Protein AF-A0A1X7TS91-F1 (afdb_monomer)

Sequence (106 aa):
MAKEELSFAQELPKHVEIECPVCFNILTDPHLVSCCGHNFCGSCIERVKASNGSCPMCKEKEYQVMVNKERLRIINGLEVYCSNKEKGCQWEGELKNMSTHLNKEN

Structure (mmCIF, N/CA/C/O backbone):
data_AF-A0A1X7TS91-F1
#
_entry.id   AF-A0A1X7TS91-F1
#
loop_
_atom_site.group_PDB
_atom_site.id
_atom_site.type_symbol
_atom_site.label_atom_id
_atom_site.label_alt_id
_atom_site.label_comp_id
_atom_site.label_asym_id
_atom_site.label_entity_id
_atom_site.label_seq_id
_atom_site.pdbx_PDB_ins_code
_atom_site.Cartn_x
_atom_site.Cartn_y
_atom_site.Cartn_z
_atom_site.occupancy
_atom_site.B_iso_or_equiv
_atom_site.auth_seq_id
_atom_site.auth_comp_id
_atom_site.auth_asym_id
_atom_site.auth_atom_id
_atom_site.pdbx_PDB_model_num
ATOM 1 N N . MET A 1 1 ? 5.925 1.371 11.307 1.00 39.06 1 MET A N 1
ATOM 2 C CA . MET A 1 1 ? 4.843 1.187 12.292 1.00 39.06 1 MET A CA 1
ATOM 3 C C . MET A 1 1 ? 4.514 -0.287 12.290 1.00 39.06 1 MET A C 1
ATOM 5 O O . MET A 1 1 ? 4.521 -0.878 11.217 1.00 39.06 1 MET A O 1
ATOM 9 N N . ALA A 1 2 ? 4.453 -0.879 13.480 1.00 35.88 2 ALA A N 1
ATOM 10 C CA . ALA A 1 2 ? 4.313 -2.313 13.665 1.00 35.88 2 ALA A CA 1
ATOM 11 C C . ALA A 1 2 ? 3.002 -2.815 13.051 1.00 35.88 2 ALA A C 1
ATOM 13 O O . ALA A 1 2 ? 2.075 -2.043 12.828 1.00 35.88 2 ALA A O 1
ATOM 14 N N . LYS A 1 3 ? 2.990 -4.114 12.776 1.00 40.38 3 LYS A N 1
ATOM 15 C CA . LYS A 1 3 ? 1.889 -4.930 12.276 1.00 40.38 3 LYS A CA 1
ATOM 16 C C . LYS A 1 3 ? 0.711 -4.883 13.268 1.0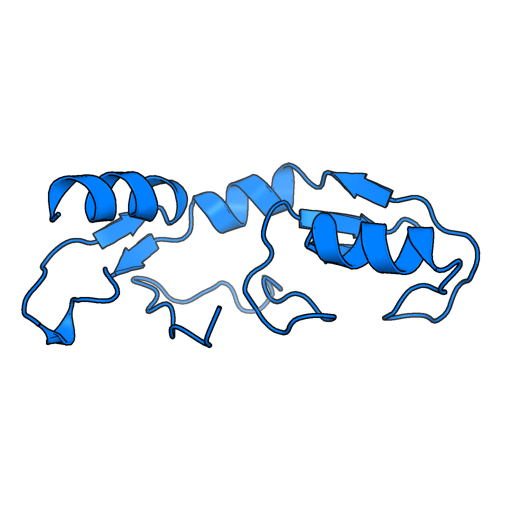0 40.38 3 LYS A C 1
ATOM 18 O O . LYS A 1 3 ? 0.503 -5.827 14.017 1.00 40.38 3 LYS A O 1
ATOM 23 N N . GLU A 1 4 ? 0.013 -3.755 13.363 1.00 51.69 4 GLU A N 1
ATOM 24 C CA . GLU A 1 4 ? -1.264 -3.683 14.069 1.00 51.69 4 GLU A CA 1
ATOM 25 C C . GLU A 1 4 ? -2.258 -4.480 13.229 1.00 51.69 4 GLU A C 1
ATOM 27 O O . GLU A 1 4 ? -2.582 -4.103 12.101 1.00 51.69 4 GLU A O 1
ATOM 32 N N . GLU A 1 5 ? -2.655 -5.645 13.740 1.00 61.31 5 GLU A N 1
ATOM 33 C CA . GLU A 1 5 ? -3.669 -6.485 13.117 1.00 61.31 5 GLU A CA 1
ATOM 34 C C . GLU A 1 5 ? -4.983 -5.702 13.071 1.00 61.31 5 GLU A C 1
ATOM 36 O O . GLU A 1 5 ? -5.695 -5.554 14.064 1.00 61.31 5 GLU A O 1
ATOM 41 N N . LEU A 1 6 ? -5.289 -5.147 11.899 1.00 74.62 6 LEU A N 1
ATOM 42 C CA . LEU A 1 6 ? -6.602 -4.592 11.621 1.00 74.62 6 LEU A CA 1
ATOM 43 C C . LEU A 1 6 ? -7.614 -5.731 11.668 1.00 74.62 6 LEU A C 1
ATOM 45 O O . LEU A 1 6 ? -7.524 -6.692 10.904 1.00 74.62 6 LEU A O 1
ATOM 49 N N . SER A 1 7 ? -8.579 -5.614 12.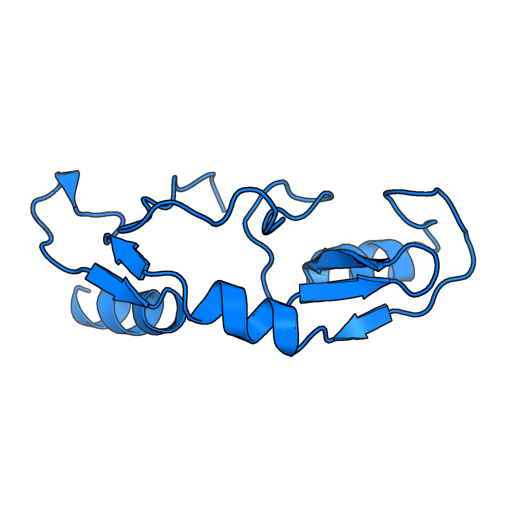575 1.00 81.19 7 SER A N 1
ATOM 50 C CA . SER A 1 7 ? -9.692 -6.551 12.658 1.00 81.19 7 SER A CA 1
ATOM 51 C C . SER A 1 7 ? -10.855 -6.009 11.836 1.00 81.19 7 SER A C 1
ATOM 53 O O . SER A 1 7 ? -11.418 -4.956 12.133 1.00 81.19 7 SER A O 1
ATOM 55 N N . PHE A 1 8 ? -11.191 -6.719 10.763 1.00 81.81 8 PHE A N 1
ATOM 56 C CA . PHE A 1 8 ? -12.298 -6.359 9.883 1.00 81.81 8 PHE A CA 1
ATOM 57 C C . PHE A 1 8 ? -13.633 -6.758 10.519 1.00 81.81 8 PHE A C 1
ATOM 59 O O . PHE A 1 8 ? -13.754 -7.845 11.088 1.00 81.81 8 PHE A O 1
ATOM 66 N N . ALA A 1 9 ? -14.630 -5.880 10.418 1.00 78.56 9 ALA A N 1
ATOM 67 C CA . ALA A 1 9 ? -15.991 -6.147 10.885 1.00 78.56 9 ALA A CA 1
ATOM 68 C C . ALA A 1 9 ? -16.776 -7.052 9.920 1.00 78.56 9 ALA A C 1
ATOM 70 O O . ALA A 1 9 ? -17.774 -7.657 10.300 1.00 78.56 9 ALA A O 1
ATOM 71 N N . GLN A 1 10 ? -16.299 -7.179 8.679 1.00 80.06 10 GLN A N 1
ATOM 72 C CA . GLN A 1 10 ? -16.876 -8.026 7.639 1.00 80.06 10 GLN A CA 1
ATOM 73 C C . GLN A 1 10 ? -15.779 -8.817 6.916 1.00 80.06 10 GLN A C 1
ATOM 75 O O . GLN A 1 10 ? -14.616 -8.408 6.891 1.00 80.06 10 GLN A O 1
ATOM 80 N N . GLU A 1 11 ? -16.145 -9.944 6.297 1.00 77.31 11 GLU A N 1
ATOM 81 C CA . GLU A 1 11 ? -15.220 -10.693 5.442 1.00 77.31 11 GLU A CA 1
ATOM 82 C C . GLU A 1 11 ? -14.801 -9.848 4.231 1.00 77.31 11 GLU A C 1
ATOM 84 O O . GLU A 1 11 ? -15.636 -9.319 3.493 1.00 77.31 11 GLU A O 1
ATOM 89 N N . LEU A 1 12 ? -13.491 -9.749 3.993 1.00 74.62 12 LEU A N 1
ATOM 90 C CA . LEU A 1 12 ? -12.974 -9.108 2.790 1.00 74.62 12 LEU A CA 1
ATOM 91 C C . LEU A 1 12 ? -13.384 -9.912 1.548 1.00 74.62 12 LEU A C 1
ATOM 93 O O . LEU A 1 12 ? -13.283 -11.144 1.551 1.00 74.62 12 LEU A O 1
ATOM 97 N N . PRO A 1 13 ? -13.765 -9.254 0.439 1.00 69.19 13 PRO A N 1
ATOM 98 C CA . PRO A 1 13 ? -13.966 -9.961 -0.814 1.00 69.19 13 PRO A CA 1
ATOM 99 C C . PRO A 1 13 ? -12.677 -10.699 -1.199 1.00 69.19 13 PRO A C 1
ATOM 101 O O . PRO A 1 13 ? -11.609 -10.092 -1.267 1.00 69.19 13 PRO A O 1
ATOM 104 N N . LYS A 1 14 ? -12.776 -12.001 -1.503 1.00 66.94 14 LYS A N 1
ATOM 105 C CA . LYS A 1 14 ? -11.628 -12.904 -1.760 1.00 66.94 14 LYS A CA 1
ATOM 106 C C . LYS A 1 14 ? -10.647 -12.434 -2.847 1.00 66.94 14 LYS A C 1
ATOM 108 O O . LYS A 1 14 ? -9.554 -12.974 -2.949 1.00 66.94 14 LYS A O 1
ATOM 113 N N . HIS A 1 15 ? -11.038 -11.462 -3.668 1.00 70.62 15 HIS A N 1
ATOM 114 C CA . HIS A 1 15 ? -10.259 -10.940 -4.795 1.00 70.62 15 HIS A CA 1
ATOM 115 C C . HIS A 1 15 ? -9.758 -9.504 -4.582 1.00 70.62 15 HIS A C 1
ATOM 117 O O . HIS A 1 15 ? -9.267 -8.869 -5.515 1.00 70.62 15 HIS A O 1
ATOM 123 N N . VAL A 1 16 ? -9.920 -8.951 -3.379 1.00 74.31 16 VAL A N 1
ATOM 124 C CA . VAL A 1 16 ? -9.508 -7.584 -3.062 1.00 74.31 16 VAL A CA 1
ATOM 125 C C . VAL A 1 16 ? -8.128 -7.620 -2.411 1.00 74.31 16 VAL A C 1
ATOM 127 O O . VAL A 1 16 ? -7.984 -7.728 -1.198 1.00 74.31 16 VAL A O 1
ATOM 130 N N . GLU A 1 17 ? -7.095 -7.523 -3.248 1.00 82.44 17 GLU A N 1
ATOM 131 C CA . GLU A 1 17 ? -5.718 -7.322 -2.792 1.00 82.44 17 GLU A CA 1
ATOM 132 C C . GLU A 1 17 ? -5.567 -5.906 -2.222 1.00 82.44 17 GLU A C 1
ATOM 134 O O . GLU A 1 17 ? -5.669 -4.905 -2.941 1.00 82.44 17 GLU A O 1
ATOM 139 N N . ILE A 1 18 ? -5.358 -5.827 -0.909 1.00 90.00 18 ILE A N 1
ATOM 140 C CA . ILE A 1 18 ? -5.174 -4.565 -0.176 1.00 90.00 18 ILE A CA 1
ATOM 141 C C . ILE A 1 18 ? -3.814 -4.468 0.498 1.00 90.00 18 ILE A C 1
ATOM 143 O O . ILE A 1 18 ? -3.534 -3.449 1.113 1.00 90.00 18 ILE A O 1
ATOM 147 N N . GLU A 1 19 ? -2.971 -5.492 0.394 1.00 92.94 19 GLU A N 1
ATOM 148 C CA . GLU A 1 19 ? -1.632 -5.496 0.973 1.00 92.94 19 GLU A CA 1
ATOM 149 C C . GLU A 1 19 ? -0.609 -4.938 -0.024 1.00 92.94 19 GLU A C 1
ATOM 151 O O . GLU A 1 19 ? -0.633 -5.240 -1.216 1.00 92.94 19 GLU A O 1
ATOM 156 N N . CYS A 1 20 ? 0.302 -4.102 0.463 1.00 96.44 20 CYS A N 1
ATOM 157 C CA . CYS A 1 20 ? 1.407 -3.572 -0.316 1.00 96.44 20 CYS A CA 1
ATOM 158 C C . CYS A 1 20 ? 2.535 -4.613 -0.435 1.00 96.44 20 CYS A C 1
ATOM 160 O O . CYS A 1 20 ? 3.144 -4.934 0.587 1.00 96.44 20 CYS A O 1
ATOM 162 N N . PRO A 1 21 ? 2.954 -5.024 -1.647 1.00 95.75 21 PRO A N 1
ATOM 163 C CA . PRO A 1 21 ? 4.019 -6.022 -1.822 1.00 95.75 21 PRO A CA 1
ATOM 164 C C . PRO A 1 21 ? 5.420 -5.584 -1.357 1.00 95.75 21 PRO A C 1
ATOM 166 O O . PRO A 1 21 ? 6.361 -6.370 -1.394 1.00 95.75 21 PRO A O 1
ATOM 169 N N . VAL A 1 22 ? 5.594 -4.310 -0.987 1.00 96.94 22 VAL A N 1
ATOM 170 C CA . VAL A 1 22 ? 6.884 -3.752 -0.546 1.00 96.94 22 VAL A CA 1
ATOM 171 C C . VAL A 1 22 ? 6.984 -3.697 0.975 1.00 96.94 22 VAL A C 1
ATOM 173 O O . VAL A 1 22 ? 8.042 -3.985 1.525 1.00 96.94 22 VAL A O 1
ATOM 176 N N . CYS A 1 23 ? 5.914 -3.281 1.658 1.00 96.69 23 CYS A N 1
ATOM 177 C CA . CYS A 1 23 ? 5.931 -3.095 3.111 1.00 96.69 23 CYS A CA 1
ATOM 178 C C . CYS A 1 23 ? 5.044 -4.082 3.875 1.00 96.69 23 CYS A C 1
ATOM 180 O O . CYS A 1 23 ? 5.080 -4.052 5.102 1.00 96.69 23 CYS A O 1
ATOM 182 N N . PHE A 1 24 ? 4.270 -4.917 3.174 1.00 93.69 24 PHE A N 1
ATOM 183 C CA . PHE A 1 24 ? 3.370 -5.929 3.737 1.00 93.69 24 PHE A CA 1
ATOM 184 C C . PHE A 1 24 ? 2.318 -5.366 4.708 1.00 93.69 24 PHE A C 1
ATOM 186 O O . PHE A 1 24 ? 1.840 -6.057 5.599 1.00 93.69 24 PHE A O 1
ATOM 193 N N . ASN A 1 25 ? 1.972 -4.085 4.552 1.00 92.19 25 ASN A N 1
ATOM 194 C CA . ASN A 1 25 ? 0.871 -3.437 5.267 1.00 92.19 25 ASN A CA 1
ATOM 195 C C . ASN A 1 25 ? -0.272 -3.142 4.298 1.00 92.19 25 ASN A C 1
ATOM 197 O O . ASN A 1 25 ? -0.070 -3.150 3.080 1.00 92.19 25 ASN A O 1
ATOM 201 N N . ILE A 1 26 ? -1.444 -2.791 4.833 1.00 91.75 26 ILE A N 1
ATOM 202 C CA . ILE A 1 26 ? -2.539 -2.276 4.010 1.00 91.75 26 ILE A CA 1
ATOM 203 C C . ILE A 1 26 ? -2.058 -1.064 3.203 1.00 91.75 26 ILE A C 1
ATOM 205 O O . ILE A 1 26 ? -1.389 -0.161 3.716 1.00 91.75 26 ILE A O 1
ATOM 209 N N . LEU A 1 27 ? -2.397 -1.063 1.917 1.00 95.38 27 LEU A N 1
ATOM 210 C CA . LEU A 1 27 ? -2.099 -0.004 0.972 1.00 95.38 27 LEU A CA 1
ATOM 211 C C . LEU A 1 27 ? -2.561 1.348 1.531 1.00 95.38 27 LEU A C 1
ATOM 213 O O . LEU A 1 27 ? -3.748 1.600 1.716 1.00 95.38 27 LEU A O 1
ATOM 217 N N . THR A 1 28 ? -1.602 2.238 1.757 1.00 94.31 28 THR A N 1
ATOM 218 C CA . THR A 1 28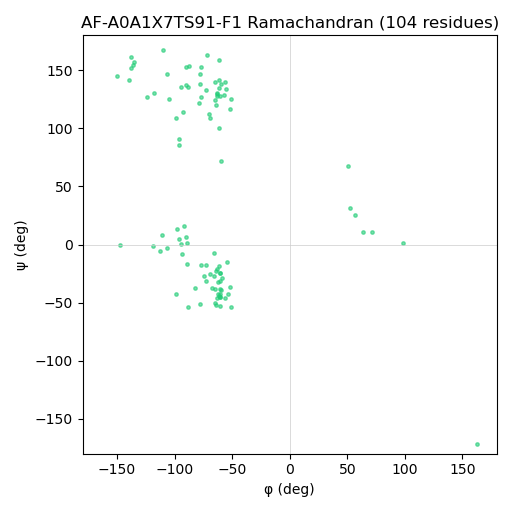 ? -1.852 3.640 2.098 1.00 94.31 28 THR A CA 1
ATOM 219 C C . THR A 1 28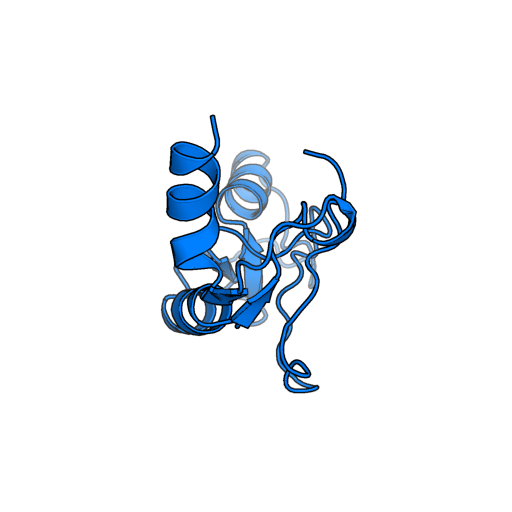 ? -1.560 4.481 0.870 1.00 94.31 28 THR A C 1
ATOM 221 O O . THR A 1 28 ? -0.459 4.386 0.327 1.00 94.31 28 THR A O 1
ATOM 224 N N . ASP A 1 29 ? -2.536 5.285 0.444 1.00 95.62 29 ASP A N 1
ATOM 225 C CA . ASP A 1 29 ? -2.462 6.058 -0.801 1.00 95.62 29 ASP A CA 1
ATOM 226 C C . ASP A 1 29 ? -2.065 5.168 -2.003 1.00 95.62 29 ASP A C 1
ATOM 228 O O . ASP A 1 29 ? -0.935 5.229 -2.501 1.00 95.62 29 ASP A O 1
ATOM 232 N N . PRO A 1 30 ? -2.946 4.229 -2.404 1.00 97.31 30 PRO A N 1
ATOM 233 C CA . PRO A 1 30 ? -2.611 3.190 -3.366 1.00 97.31 30 PRO A CA 1
ATOM 234 C C . PRO A 1 30 ? -2.267 3.779 -4.733 1.00 97.31 30 PRO A C 1
ATOM 236 O O . PRO A 1 30 ? -3.036 4.542 -5.319 1.00 97.31 30 PRO A O 1
ATOM 239 N N . HIS A 1 31 ? -1.136 3.342 -5.270 1.00 98.19 31 HIS A N 1
ATOM 240 C CA . HIS A 1 31 ? -0.640 3.700 -6.587 1.00 98.19 31 HIS A CA 1
ATOM 241 C C . HIS A 1 31 ? -0.528 2.466 -7.476 1.00 98.19 31 HIS A C 1
ATOM 243 O O . HIS A 1 31 ? 0.078 1.466 -7.091 1.00 98.19 31 HIS A O 1
ATOM 249 N N . LEU A 1 32 ? -1.086 2.567 -8.680 1.00 97.62 32 LEU A N 1
ATOM 250 C CA . LEU A 1 32 ? -1.051 1.555 -9.726 1.00 97.62 32 LEU A CA 1
ATOM 251 C C . LEU A 1 32 ? 0.195 1.737 -10.598 1.00 97.62 32 LEU A C 1
ATOM 253 O O . LEU A 1 32 ? 0.495 2.857 -11.023 1.00 97.62 32 LEU A O 1
ATOM 257 N N . VAL A 1 33 ? 0.886 0.640 -10.912 1.00 98.06 33 VAL A N 1
ATOM 258 C CA . VAL A 1 33 ? 1.953 0.640 -11.927 1.00 98.06 33 VAL A CA 1
ATOM 259 C C . VAL A 1 33 ? 1.422 0.218 -13.295 1.00 98.06 33 VAL A C 1
ATOM 261 O O . VAL A 1 33 ? 0.702 -0.774 -13.415 1.00 98.06 33 VAL A O 1
ATOM 264 N N . SER A 1 34 ? 1.815 0.934 -14.350 1.00 98.00 34 SER A N 1
ATOM 265 C CA . SER A 1 34 ? 1.300 0.698 -15.709 1.00 98.00 34 SER A CA 1
ATOM 266 C C . SER A 1 34 ? 1.761 -0.619 -16.342 1.00 98.00 34 SER A C 1
ATOM 268 O O . SER A 1 34 ? 1.088 -1.135 -17.224 1.00 98.00 34 SER A O 1
ATOM 270 N N . CYS A 1 35 ? 2.909 -1.158 -15.924 1.00 98.06 35 CYS A N 1
ATOM 271 C CA . CYS A 1 35 ? 3.514 -2.341 -16.544 1.00 98.06 35 CYS A CA 1
ATOM 272 C C . CYS A 1 35 ? 2.801 -3.657 -16.201 1.00 98.06 35 CYS A C 1
ATOM 274 O O . CYS A 1 35 ? 2.882 -4.609 -16.969 1.00 98.06 35 CYS A O 1
ATOM 276 N N . CYS A 1 36 ? 2.139 -3.742 -15.044 1.00 97.00 36 CYS A N 1
ATOM 277 C CA . CYS A 1 36 ? 1.503 -4.983 -14.591 1.00 97.00 36 CYS A CA 1
ATOM 278 C C . CYS A 1 36 ? 0.224 -4.788 -13.767 1.00 97.00 36 CYS A C 1
ATOM 280 O O . CYS A 1 36 ? -0.361 -5.776 -13.340 1.00 97.00 36 CYS A O 1
ATOM 282 N N . GLY A 1 37 ? -0.212 -3.552 -13.510 1.00 95.69 37 GLY A N 1
ATOM 283 C CA . GLY A 1 37 ? -1.471 -3.290 -12.809 1.00 95.69 37 GLY A CA 1
ATOM 284 C C . GLY A 1 37 ? -1.473 -3.617 -11.308 1.00 95.69 37 GLY A C 1
ATOM 285 O O . GLY A 1 37 ? -2.531 -3.594 -10.683 1.00 95.69 37 GLY A O 1
ATOM 286 N N . HIS A 1 38 ? -0.317 -3.891 -10.698 1.00 96.69 38 HIS A N 1
ATOM 287 C CA . HIS A 1 38 ? -0.230 -4.079 -9.248 1.00 96.69 38 HIS A CA 1
ATOM 288 C C . HIS A 1 38 ? -0.263 -2.739 -8.507 1.00 96.69 38 HIS A C 1
ATOM 290 O O . HIS A 1 38 ? 0.131 -1.699 -9.045 1.00 96.69 38 HIS A O 1
ATOM 296 N N . ASN A 1 39 ? -0.738 -2.774 -7.262 1.00 97.62 39 ASN A N 1
ATOM 297 C CA . ASN A 1 39 ? -0.840 -1.597 -6.409 1.00 97.62 39 ASN A CA 1
ATOM 298 C C . ASN A 1 39 ? 0.232 -1.618 -5.315 1.00 97.62 39 ASN A C 1
ATOM 300 O O . ASN A 1 39 ? 0.598 -2.672 -4.802 1.00 97.62 39 ASN A O 1
ATOM 304 N N . PHE A 1 40 ? 0.705 -0.435 -4.938 1.00 98.12 40 PHE A N 1
ATOM 305 C CA . PHE A 1 40 ? 1.667 -0.218 -3.856 1.00 98.12 40 PHE A CA 1
ATOM 306 C C . PHE A 1 40 ? 1.254 1.005 -3.041 1.00 98.12 40 PHE A C 1
ATOM 308 O O . PHE A 1 40 ? 0.515 1.851 -3.543 1.00 98.12 40 PHE A O 1
ATOM 315 N N . CYS A 1 41 ? 1.756 1.154 -1.814 1.00 98.44 41 CYS A N 1
ATOM 316 C CA . CYS A 1 41 ? 1.660 2.451 -1.144 1.00 98.44 41 CYS A CA 1
ATOM 317 C C . CYS A 1 41 ? 2.416 3.501 -1.969 1.00 98.44 41 CYS A C 1
ATOM 319 O O . CYS A 1 41 ? 3.512 3.196 -2.456 1.00 98.44 41 CYS A O 1
ATOM 321 N N . GLY A 1 42 ? 1.896 4.728 -2.057 1.00 97.94 42 GLY A N 1
ATOM 322 C CA . GLY A 1 42 ? 2.548 5.822 -2.791 1.00 97.94 42 GLY A CA 1
ATOM 323 C C . GLY A 1 42 ? 4.008 5.998 -2.382 1.00 97.94 42 GLY A C 1
ATOM 324 O O . GLY A 1 42 ? 4.916 5.805 -3.189 1.00 97.94 42 GLY A O 1
ATOM 325 N N . SER A 1 43 ? 4.247 6.146 -1.078 1.00 98.19 43 SER A N 1
ATOM 326 C CA . SER A 1 43 ? 5.600 6.284 -0.519 1.00 98.19 43 SER A CA 1
ATOM 327 C C . SER A 1 43 ? 6.527 5.089 -0.785 1.00 98.19 43 SER A C 1
ATOM 329 O O . SER A 1 43 ? 7.752 5.230 -0.761 1.00 98.19 43 SER A O 1
ATOM 331 N N . CYS A 1 44 ? 5.977 3.890 -1.007 1.00 98.56 44 CYS A N 1
ATOM 332 C CA . CYS A 1 44 ? 6.771 2.704 -1.312 1.00 98.56 44 CYS A CA 1
ATOM 333 C C . CYS A 1 44 ? 7.233 2.711 -2.765 1.00 98.56 44 CYS A C 1
ATOM 335 O O . CYS A 1 44 ? 8.428 2.552 -3.013 1.00 98.56 44 CYS A O 1
ATOM 337 N N . ILE A 1 45 ? 6.318 2.915 -3.714 1.00 98.25 45 ILE A N 1
ATOM 338 C CA . ILE A 1 45 ? 6.670 2.889 -5.137 1.00 98.25 45 ILE A CA 1
ATOM 339 C C . ILE A 1 45 ? 7.463 4.131 -5.561 1.00 98.25 45 ILE A C 1
ATOM 341 O O . ILE A 1 45 ? 8.363 4.022 -6.391 1.00 98.25 45 ILE A O 1
ATOM 345 N N . GLU A 1 46 ? 7.218 5.284 -4.936 1.00 97.44 46 GLU A N 1
ATOM 346 C CA . GLU A 1 46 ? 8.026 6.494 -5.133 1.00 97.44 46 GLU A CA 1
ATOM 347 C C . GLU A 1 46 ? 9.487 6.275 -4.734 1.00 97.44 46 GLU A C 1
ATOM 349 O O . GLU A 1 46 ? 10.389 6.651 -5.479 1.00 97.44 46 GLU A O 1
ATOM 354 N N . ARG A 1 47 ? 9.748 5.596 -3.608 1.00 98.19 47 ARG A N 1
ATOM 355 C CA . ARG A 1 47 ? 11.113 5.243 -3.181 1.00 98.19 47 ARG A CA 1
ATOM 356 C C . ARG A 1 47 ? 11.795 4.270 -4.146 1.00 98.19 47 ARG A C 1
ATOM 358 O O . ARG A 1 47 ? 12.994 4.403 -4.398 1.00 98.19 47 ARG A O 1
ATOM 365 N N . VAL A 1 48 ? 11.055 3.308 -4.701 1.00 98.06 48 VAL A N 1
ATOM 366 C CA . VAL A 1 48 ? 11.586 2.410 -5.742 1.00 98.06 48 VAL A CA 1
ATOM 367 C C . VAL A 1 48 ? 11.960 3.216 -6.988 1.00 98.06 48 VAL A C 1
ATOM 369 O O . VAL A 1 48 ? 13.077 3.085 -7.482 1.00 98.06 48 VAL A O 1
ATOM 372 N N . LYS A 1 49 ? 11.092 4.125 -7.447 1.00 95.69 49 LYS A N 1
ATOM 373 C CA . LYS A 1 49 ? 11.404 5.017 -8.575 1.00 95.69 49 LYS A CA 1
ATOM 374 C C . LYS A 1 49 ? 12.604 5.923 -8.309 1.00 95.69 49 LYS A C 1
ATOM 376 O O . LYS A 1 49 ? 13.475 6.028 -9.162 1.00 95.69 49 LYS A O 1
ATOM 381 N N . ALA A 1 50 ? 12.679 6.534 -7.128 1.00 96.94 50 ALA A N 1
ATOM 382 C CA . ALA A 1 50 ? 13.771 7.433 -6.748 1.00 96.94 50 ALA A CA 1
ATOM 383 C C . ALA A 1 50 ? 15.144 6.737 -6.690 1.00 96.94 50 ALA A C 1
ATOM 385 O O . ALA A 1 50 ? 16.173 7.398 -6.777 1.00 96.94 50 ALA A O 1
ATOM 386 N N . SER A 1 51 ? 15.164 5.408 -6.559 1.00 97.00 51 SER A N 1
ATOM 387 C CA . SER A 1 51 ? 16.377 4.582 -6.608 1.00 97.00 51 SER A CA 1
ATOM 388 C C . SER A 1 51 ? 16.626 3.947 -7.983 1.00 97.00 51 SER A C 1
ATOM 390 O O . SER A 1 51 ? 17.453 3.043 -8.094 1.00 97.00 51 SER A O 1
ATOM 392 N N . ASN A 1 52 ? 15.925 4.400 -9.032 1.00 96.12 52 ASN A N 1
ATOM 393 C CA . ASN A 1 52 ? 15.938 3.812 -10.377 1.00 96.12 52 ASN A CA 1
ATOM 394 C C . ASN A 1 52 ? 15.645 2.297 -10.371 1.00 96.12 52 ASN A C 1
ATOM 396 O O . ASN A 1 52 ? 16.165 1.536 -11.191 1.00 96.12 52 ASN A O 1
ATOM 400 N N . GLY A 1 53 ? 14.831 1.849 -9.413 1.00 97.19 53 GLY A N 1
ATOM 401 C CA . GLY A 1 53 ? 14.452 0.455 -9.249 1.00 97.19 53 GLY A CA 1
ATOM 402 C C . GLY A 1 53 ? 13.387 0.019 -10.252 1.00 97.19 53 GLY A C 1
ATOM 403 O O . GLY A 1 53 ? 12.482 0.777 -10.613 1.00 97.19 53 GLY A O 1
ATOM 404 N N . SER A 1 54 ? 13.465 -1.246 -10.663 1.00 98.25 54 SER A N 1
ATOM 405 C CA . SER A 1 54 ? 12.423 -1.880 -11.463 1.00 98.25 54 SER A CA 1
ATOM 406 C C . SER A 1 54 ? 11.162 -2.165 -10.644 1.00 98.25 54 SER A C 1
ATOM 408 O O . SER A 1 54 ? 11.180 -2.178 -9.410 1.00 98.25 54 SER A O 1
ATOM 410 N N . CYS A 1 55 ? 10.050 -2.413 -11.336 1.00 98.19 55 CYS A N 1
ATOM 411 C CA . CYS A 1 55 ? 8.794 -2.812 -10.718 1.00 98.19 55 CYS A CA 1
ATOM 412 C C . CYS A 1 55 ? 9.018 -4.004 -9.763 1.00 98.19 55 CYS A C 1
ATOM 414 O O . CYS A 1 55 ? 9.513 -5.047 -10.206 1.00 98.19 55 CYS A O 1
ATOM 416 N N . PRO A 1 56 ? 8.614 -3.916 -8.480 1.00 97.88 56 PRO A N 1
ATOM 417 C CA . PRO A 1 56 ? 8.844 -4.994 -7.519 1.00 97.88 56 PRO A CA 1
ATOM 418 C C . PRO A 1 56 ? 8.212 -6.334 -7.920 1.00 97.88 56 PRO A C 1
ATOM 420 O O . PRO A 1 56 ? 8.776 -7.378 -7.584 1.00 97.88 56 PRO A O 1
ATOM 423 N N . MET A 1 57 ? 7.110 -6.298 -8.679 1.00 97.62 57 MET A N 1
ATOM 424 C CA . MET A 1 57 ? 6.323 -7.476 -9.061 1.00 97.62 57 MET A CA 1
ATOM 425 C C . MET A 1 57 ? 6.818 -8.143 -10.347 1.00 97.62 57 MET A C 1
ATOM 427 O O . MET A 1 57 ? 7.119 -9.331 -10.333 1.00 97.62 57 MET A O 1
ATOM 431 N N . CYS A 1 58 ? 6.943 -7.398 -11.452 1.00 97.81 58 CYS A N 1
ATOM 432 C CA . CYS A 1 58 ? 7.292 -7.974 -12.761 1.00 97.81 58 CYS A CA 1
ATOM 433 C C . CYS A 1 58 ? 8.728 -7.686 -13.226 1.00 97.81 58 CYS A C 1
ATOM 435 O O . CYS A 1 58 ? 9.133 -8.169 -14.277 1.00 97.81 58 CYS A O 1
ATOM 437 N N . LYS A 1 59 ? 9.499 -6.904 -12.458 1.00 97.94 59 LYS A N 1
ATOM 438 C CA . LYS A 1 59 ? 10.885 -6.499 -12.759 1.00 97.94 59 LYS A CA 1
ATOM 439 C C . LYS A 1 59 ? 11.070 -5.631 -14.014 1.00 97.94 59 LYS A C 1
ATOM 441 O O . LYS A 1 59 ? 12.213 -5.361 -14.378 1.00 97.94 59 LYS A O 1
ATOM 446 N N . GLU A 1 60 ? 9.988 -5.119 -14.605 1.00 98.12 60 GLU A N 1
ATOM 447 C CA . GLU A 1 60 ? 10.040 -4.120 -15.681 1.00 98.12 60 GLU A CA 1
ATOM 448 C C . GLU A 1 60 ? 10.714 -2.823 -15.202 1.00 98.12 60 GLU A C 1
ATOM 450 O O . GLU A 1 60 ? 10.415 -2.335 -14.107 1.00 98.12 60 GLU A O 1
ATOM 455 N N . LYS A 1 61 ? 11.627 -2.265 -16.002 1.00 96.69 61 LYS A N 1
ATOM 456 C CA . LYS A 1 61 ? 12.357 -1.030 -15.675 1.00 96.69 61 LYS A CA 1
ATOM 457 C C . LYS A 1 61 ? 11.539 0.212 -16.000 1.00 96.69 61 LYS A C 1
ATOM 459 O O . LYS A 1 61 ? 11.553 1.161 -15.221 1.00 96.69 61 LYS A O 1
ATOM 464 N N . GLU A 1 62 ? 10.795 0.176 -17.100 1.00 96.62 62 GLU A N 1
ATOM 465 C CA . GLU A 1 62 ? 10.019 1.317 -17.575 1.00 96.62 62 GLU A CA 1
ATOM 466 C C . GLU A 1 62 ? 8.550 1.186 -17.166 1.00 96.62 62 GLU A C 1
ATOM 468 O O . GLU A 1 62 ? 7.799 0.355 -17.675 1.00 96.62 62 GLU A O 1
ATOM 473 N N . TYR A 1 63 ? 8.113 2.019 -16.221 1.00 97.69 63 TYR A N 1
ATOM 474 C CA . TYR A 1 63 ? 6.721 2.033 -15.776 1.00 97.69 63 TYR A CA 1
ATOM 475 C C . TYR A 1 63 ? 6.271 3.412 -15.296 1.00 97.69 63 TYR A C 1
ATOM 477 O O . TYR A 1 63 ? 7.000 4.183 -14.660 1.00 97.69 63 TYR A O 1
ATOM 485 N N . GLN A 1 64 ? 5.006 3.714 -15.564 1.00 97.25 64 GLN A N 1
ATOM 486 C CA . GLN A 1 64 ? 4.325 4.871 -15.005 1.00 97.25 64 GLN A CA 1
ATOM 487 C C . GLN A 1 64 ? 3.648 4.494 -13.692 1.00 97.25 64 GLN A C 1
ATOM 489 O O . GLN A 1 64 ? 3.319 3.333 -13.450 1.00 97.25 64 GLN A O 1
ATOM 494 N N . VAL A 1 65 ? 3.501 5.491 -12.827 1.00 97.62 65 VAL A N 1
ATOM 495 C CA . VAL A 1 65 ? 2.911 5.355 -11.495 1.00 97.62 65 VAL A CA 1
ATOM 496 C C . VAL A 1 65 ? 1.768 6.349 -11.423 1.00 97.62 65 VAL A C 1
ATOM 498 O O . VAL A 1 65 ? 1.962 7.520 -11.745 1.00 97.62 65 VAL A O 1
ATOM 501 N N . MET A 1 66 ? 0.582 5.880 -11.051 1.00 97.88 66 MET A N 1
ATOM 502 C CA . MET A 1 66 ? -0.621 6.704 -11.007 1.00 97.88 66 MET A CA 1
ATOM 503 C C . MET A 1 66 ? -1.465 6.376 -9.780 1.00 97.88 66 MET A C 1
ATOM 505 O O . MET A 1 66 ? -1.590 5.212 -9.406 1.00 97.88 66 MET A O 1
ATOM 509 N N . VAL A 1 67 ? -2.062 7.394 -9.161 1.00 97.75 67 VAL A N 1
ATOM 510 C CA . VAL A 1 67 ? -2.960 7.214 -8.011 1.00 97.75 67 VAL A CA 1
ATOM 511 C C . VAL A 1 67 ? -4.153 6.350 -8.421 1.00 97.75 67 VAL A C 1
ATOM 513 O O . VAL A 1 67 ? -4.866 6.674 -9.376 1.00 97.75 67 VAL A O 1
ATOM 516 N N . ASN A 1 68 ? -4.425 5.290 -7.664 1.00 96.75 68 ASN A N 1
ATOM 517 C CA . ASN A 1 68 ? -5.584 4.432 -7.871 1.00 96.75 68 ASN A CA 1
ATOM 518 C C . ASN A 1 68 ? -6.739 4.842 -6.948 1.00 96.75 68 ASN A C 1
ATOM 520 O O . ASN A 1 68 ? -6.934 4.300 -5.857 1.00 96.75 68 ASN A O 1
ATOM 524 N N . LYS A 1 69 ? -7.540 5.810 -7.403 1.00 96.75 69 LYS A N 1
ATOM 525 C CA . LYS A 1 69 ? -8.679 6.340 -6.633 1.00 96.75 69 LYS A CA 1
ATOM 526 C C . LYS A 1 69 ? -9.748 5.287 -6.334 1.00 96.75 69 LYS A C 1
ATOM 528 O O . LYS A 1 69 ? -10.406 5.381 -5.302 1.00 96.75 69 LYS A O 1
ATOM 533 N N . GLU A 1 70 ? -9.942 4.314 -7.221 1.00 94.38 70 GLU A N 1
ATOM 534 C CA . GLU A 1 70 ? -10.879 3.213 -6.989 1.00 94.38 70 GLU A CA 1
ATOM 535 C C . GLU A 1 70 ? -10.407 2.357 -5.814 1.00 94.38 70 GLU A C 1
ATOM 537 O O . GLU A 1 70 ? -11.148 2.167 -4.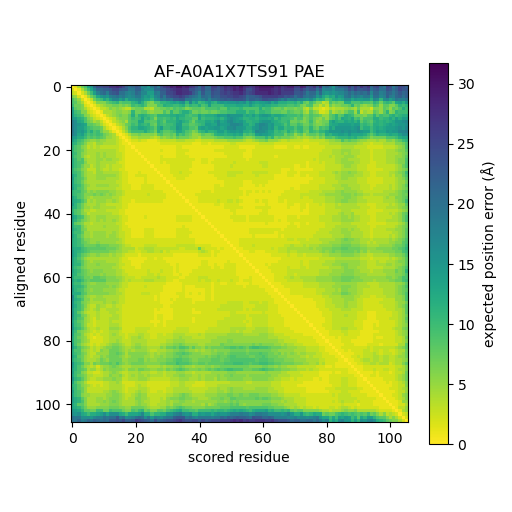848 1.00 94.38 70 GLU A O 1
ATOM 542 N N . ARG A 1 71 ? -9.137 1.935 -5.841 1.00 93.69 71 ARG A N 1
ATOM 543 C CA . ARG A 1 71 ? -8.544 1.149 -4.755 1.00 93.69 71 ARG A CA 1
ATOM 544 C C . ARG A 1 71 ? -8.574 1.907 -3.427 1.00 93.69 71 ARG A C 1
ATOM 546 O O . ARG A 1 71 ? -8.894 1.309 -2.404 1.00 93.69 71 ARG A O 1
ATOM 553 N N . LEU A 1 72 ? -8.329 3.219 -3.451 1.00 94.69 72 LEU A N 1
ATOM 554 C CA . LEU A 1 72 ? -8.429 4.078 -2.268 1.00 94.69 72 LEU A CA 1
ATOM 555 C C . LEU A 1 72 ? -9.846 4.082 -1.676 1.00 94.69 72 LEU A C 1
ATOM 557 O O . LEU A 1 72 ? -9.994 3.965 -0.464 1.00 94.69 72 LEU A O 1
ATOM 561 N N . ARG A 1 73 ? -10.891 4.199 -2.508 1.00 94.50 73 ARG A N 1
ATOM 562 C CA . ARG A 1 73 ? -12.290 4.176 -2.040 1.00 94.50 73 ARG A CA 1
ATOM 563 C C . ARG A 1 73 ? -12.645 2.848 -1.383 1.00 94.50 73 ARG A C 1
ATOM 565 O O . ARG A 1 73 ? -13.287 2.865 -0.341 1.00 94.50 73 ARG A O 1
ATOM 572 N N . ILE A 1 74 ? -12.206 1.736 -1.975 1.00 92.38 74 ILE A N 1
ATOM 573 C CA . ILE A 1 74 ? -12.436 0.394 -1.428 1.00 92.38 74 ILE A CA 1
ATOM 574 C C . ILE A 1 74 ? -11.800 0.276 -0.042 1.00 92.38 74 ILE A C 1
ATOM 576 O O . ILE A 1 74 ? -12.493 -0.058 0.910 1.00 92.38 74 ILE A O 1
ATOM 580 N N . ILE A 1 75 ? -10.512 0.609 0.086 1.00 92.56 75 ILE A N 1
ATOM 581 C CA . ILE A 1 75 ? -9.782 0.517 1.362 1.00 92.56 75 ILE A CA 1
ATOM 582 C C . ILE A 1 75 ? -10.405 1.428 2.423 1.00 92.56 75 ILE A C 1
ATOM 584 O O . ILE A 1 75 ? -10.615 1.012 3.558 1.00 92.56 75 ILE A O 1
ATOM 588 N N . ASN A 1 76 ? -10.748 2.660 2.049 1.00 93.12 76 ASN A N 1
ATOM 589 C CA . ASN A 1 76 ? -11.348 3.624 2.967 1.00 93.12 76 ASN A CA 1
ATOM 590 C C . ASN A 1 76 ? -12.737 3.212 3.463 1.00 93.12 76 ASN A C 1
ATOM 592 O O . ASN A 1 76 ? -13.127 3.658 4.538 1.00 93.12 76 ASN A O 1
ATOM 596 N N . GLY A 1 77 ? -13.470 2.417 2.681 1.00 92.44 77 GLY A N 1
ATOM 597 C CA . GLY A 1 77 ? -14.798 1.908 3.023 1.00 92.44 77 GLY A CA 1
ATOM 598 C C . GLY A 1 77 ? -14.790 0.577 3.775 1.00 92.44 77 GLY A C 1
ATOM 599 O O . GLY A 1 77 ? -15.863 0.060 4.062 1.00 92.44 77 GLY A O 1
ATOM 600 N N . LEU A 1 78 ? -13.621 0.002 4.082 1.00 91.44 78 LEU A N 1
ATOM 601 C CA . LEU A 1 78 ? -13.546 -1.228 4.871 1.00 91.44 78 LEU A CA 1
ATOM 602 C C . LEU A 1 78 ? -14.065 -0.969 6.284 1.00 91.44 78 LEU A C 1
ATOM 604 O O . LEU A 1 78 ? -13.547 -0.089 6.970 1.00 91.44 78 LEU A O 1
ATOM 608 N N . GLU A 1 79 ? -15.056 -1.741 6.724 1.00 92.56 79 GLU A N 1
ATOM 609 C CA . GLU A 1 79 ? -15.514 -1.709 8.110 1.00 92.56 79 GLU A CA 1
ATOM 610 C C . GLU A 1 79 ? -14.535 -2.474 9.004 1.00 92.56 79 GLU A C 1
ATOM 612 O O . GLU A 1 79 ? -14.180 -3.626 8.734 1.00 92.56 79 GLU A O 1
ATOM 617 N N . VAL A 1 80 ? -14.078 -1.820 10.067 1.00 92.25 80 VAL A N 1
ATOM 618 C CA . VAL A 1 80 ? -13.056 -2.322 10.988 1.00 92.25 80 VAL A CA 1
ATOM 619 C C . VAL A 1 80 ? -13.453 -2.048 12.432 1.00 92.25 80 VAL A C 1
ATOM 621 O O . VAL A 1 80 ? -14.175 -1.091 12.718 1.00 92.25 80 VAL A O 1
ATOM 624 N N . TYR A 1 81 ? -12.941 -2.858 13.353 1.00 92.81 81 TYR A N 1
ATOM 625 C CA . TYR A 1 81 ? -13.000 -2.559 14.779 1.00 92.81 81 TYR A CA 1
ATOM 626 C C . TYR A 1 81 ? -11.806 -1.712 15.217 1.00 92.81 81 TYR A C 1
ATOM 628 O O . TYR A 1 81 ? -10.715 -1.799 14.647 1.00 92.81 81 TYR A O 1
ATOM 636 N N . CYS A 1 82 ? -11.996 -0.934 16.283 1.00 92.25 82 CYS A N 1
ATOM 637 C CA . CYS A 1 82 ? -10.898 -0.245 16.954 1.00 92.25 82 CYS A CA 1
ATOM 638 C C . CYS A 1 82 ? -9.811 -1.232 17.415 1.00 92.25 82 CYS A C 1
ATOM 640 O O . CYS A 1 82 ? -10.109 -2.287 17.977 1.00 92.25 82 CYS A O 1
ATOM 642 N N . SER A 1 83 ? -8.539 -0.851 17.269 1.00 88.38 83 SER A N 1
ATOM 643 C CA . SER A 1 83 ? -7.397 -1.630 17.774 1.00 88.38 83 SER A CA 1
ATOM 644 C C . SER A 1 83 ? -7.412 -1.814 19.300 1.00 88.38 83 SER A C 1
ATOM 646 O O . SER A 1 83 ? -6.793 -2.736 19.821 1.00 88.38 83 SER A O 1
ATOM 648 N N . ASN A 1 84 ? -8.169 -0.990 20.033 1.00 89.81 84 ASN A N 1
ATOM 649 C CA . ASN A 1 84 ? -8.388 -1.122 21.475 1.00 89.81 84 ASN A CA 1
ATOM 650 C C . ASN A 1 84 ? -9.635 -1.955 21.838 1.00 89.81 84 ASN A C 1
ATOM 652 O O . ASN A 1 84 ? -10.080 -1.900 22.987 1.00 89.81 84 ASN A O 1
ATOM 656 N N . LYS A 1 85 ? -10.212 -2.731 20.908 1.00 89.56 85 LYS A N 1
ATOM 657 C CA . LYS A 1 85 ? -11.380 -3.592 21.182 1.00 89.56 85 LYS A CA 1
ATOM 658 C C . LYS A 1 85 ? -11.156 -4.531 22.369 1.00 89.56 85 LYS A C 1
ATOM 660 O O . LYS A 1 85 ? -12.016 -4.634 23.237 1.00 89.56 85 LYS A O 1
ATOM 665 N N . GLU A 1 86 ? -9.975 -5.143 22.468 1.00 88.00 86 GLU A N 1
ATOM 666 C CA . GLU A 1 86 ? -9.611 -6.016 23.599 1.00 88.00 86 GLU A CA 1
ATOM 667 C C . GLU A 1 86 ? -9.554 -5.276 24.943 1.00 88.00 86 GLU A C 1
ATOM 669 O O . GLU A 1 86 ? -9.732 -5.877 25.999 1.00 88.00 86 GLU A O 1
ATOM 674 N N . LYS A 1 87 ? -9.360 -3.953 24.913 1.00 89.75 87 LYS A N 1
ATOM 675 C CA . LYS A 1 87 ? -9.388 -3.078 26.093 1.00 89.75 87 LYS A CA 1
ATOM 676 C C . LYS A 1 87 ? -10.791 -2.532 26.390 1.00 89.75 87 LYS A C 1
ATOM 678 O O . LYS A 1 87 ? -10.941 -1.693 27.271 1.00 89.75 87 LYS A O 1
ATOM 683 N N . GLY A 1 88 ? -11.812 -2.991 25.662 1.00 92.12 88 GLY A N 1
ATOM 684 C CA . GLY A 1 88 ? -13.216 -2.641 25.877 1.00 92.12 88 GLY A CA 1
ATOM 685 C C . GLY A 1 88 ? -13.764 -1.544 24.964 1.00 92.12 88 GLY A C 1
ATOM 686 O O . GLY A 1 88 ? -14.945 -1.216 25.081 1.00 92.12 88 GLY A O 1
ATOM 687 N N . CYS A 1 89 ? -12.972 -0.997 24.035 1.00 93.31 89 CYS A N 1
ATOM 688 C CA . CYS A 1 89 ? -13.491 -0.029 23.070 1.00 93.31 89 CYS A CA 1
ATOM 689 C C . CYS A 1 89 ? -14.554 -0.683 22.169 1.00 93.31 89 CYS A C 1
ATOM 691 O O . CYS A 1 89 ? -14.310 -1.729 21.572 1.00 93.31 89 CYS A O 1
ATOM 693 N N . GLN A 1 90 ? -15.730 -0.061 22.067 1.00 93.81 90 GLN A N 1
ATOM 694 C CA . GLN A 1 90 ? -16.867 -0.581 21.292 1.00 93.81 90 GLN A CA 1
ATOM 695 C C . GLN A 1 90 ? -16.964 0.018 19.883 1.00 93.81 90 GLN A C 1
ATOM 697 O O . GLN A 1 90 ? -17.940 -0.219 19.180 1.00 93.81 90 GLN A O 1
ATOM 702 N N . TRP A 1 91 ? -15.997 0.840 19.475 1.00 94.31 91 TRP A N 1
ATOM 703 C CA . TRP A 1 91 ? -16.065 1.516 18.188 1.00 94.31 91 TRP A CA 1
ATOM 704 C C . TRP A 1 91 ? -15.819 0.547 17.024 1.00 94.31 91 TRP A C 1
ATOM 706 O O . TRP A 1 91 ? -14.840 -0.208 17.010 1.00 94.31 91 TRP A O 1
ATOM 716 N N . GLU A 1 92 ? -16.691 0.641 16.026 1.00 94.38 92 GLU A N 1
ATOM 717 C CA . GLU A 1 92 ? -16.562 0.030 14.708 1.00 94.38 92 GLU A CA 1
ATOM 718 C C . GLU A 1 92 ? -17.003 1.029 13.630 1.00 94.38 92 GLU A C 1
ATOM 720 O O . GLU A 1 92 ? -17.818 1.924 13.883 1.00 94.38 92 GLU A O 1
ATOM 725 N N . GLY A 1 93 ? -16.445 0.906 12.429 1.00 93.81 93 GLY A N 1
ATOM 726 C CA . GLY A 1 93 ? -16.822 1.746 11.295 1.00 93.81 93 GLY A CA 1
ATOM 727 C C . GLY A 1 93 ? -15.799 1.722 10.168 1.00 93.81 93 GLY A C 1
ATOM 728 O O . GLY A 1 93 ? -14.855 0.938 10.178 1.00 93.81 93 GLY A O 1
ATOM 729 N N . GLU A 1 94 ? -15.983 2.595 9.178 1.00 94.88 94 GLU A N 1
ATOM 730 C CA . GLU A 1 94 ? -15.069 2.699 8.037 1.00 94.88 94 GLU A CA 1
ATOM 731 C C . GLU A 1 94 ? -13.637 3.058 8.468 1.00 94.88 94 GLU A C 1
ATOM 733 O O . GLU A 1 94 ? -13.423 3.984 9.261 1.00 94.88 94 GLU A O 1
ATOM 738 N N . LEU A 1 95 ? -12.644 2.411 7.853 1.00 92.38 95 LEU A N 1
ATOM 739 C CA . LEU A 1 95 ? -11.219 2.614 8.120 1.00 92.38 95 LEU A CA 1
ATOM 740 C C . LEU A 1 95 ? -10.807 4.092 8.040 1.00 92.38 95 LEU A C 1
ATOM 742 O O . LEU A 1 95 ? -10.015 4.561 8.858 1.00 92.38 95 LEU A O 1
ATOM 746 N N . LYS A 1 96 ? -11.389 4.860 7.109 1.00 92.81 96 LYS A N 1
ATOM 747 C CA . LYS A 1 96 ? -11.110 6.300 6.964 1.00 92.81 96 LYS A CA 1
ATOM 748 C C . LYS A 1 96 ? -11.463 7.129 8.209 1.00 92.81 96 LYS A C 1
ATOM 750 O O . LYS A 1 96 ? -10.894 8.199 8.408 1.00 92.81 96 LYS A O 1
ATOM 755 N N . ASN A 1 97 ? -12.383 6.642 9.044 1.00 94.25 97 ASN A N 1
ATOM 756 C CA . ASN A 1 97 ? -12.853 7.323 10.250 1.00 94.25 97 ASN A CA 1
ATOM 757 C C . ASN A 1 97 ? -12.076 6.896 11.512 1.00 94.25 97 ASN A C 1
ATOM 759 O O . ASN A 1 97 ? -12.220 7.544 12.551 1.00 94.25 97 ASN A O 1
ATOM 763 N N . MET A 1 98 ? -11.21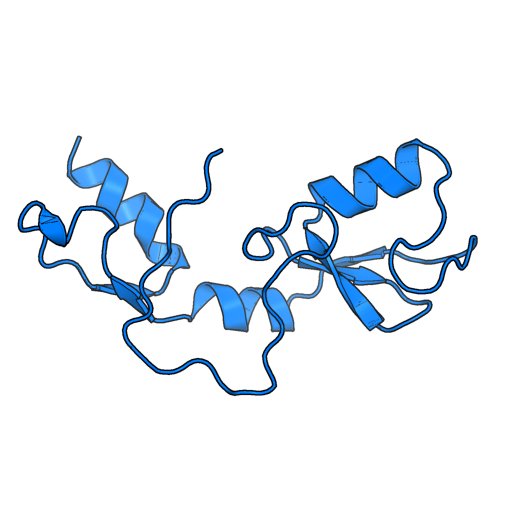6 5.870 11.424 1.00 91.50 98 MET A N 1
ATOM 764 C CA . MET A 1 98 ? -10.431 5.344 12.551 1.00 91.50 98 MET A CA 1
A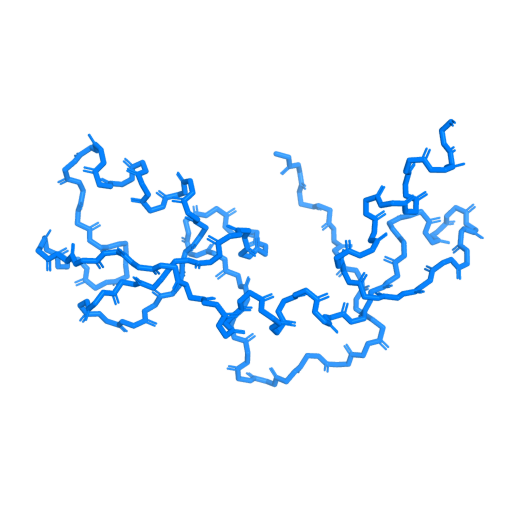TOM 765 C C . MET A 1 98 ? -9.567 6.424 13.212 1.00 91.50 98 MET A C 1
ATOM 767 O O . MET A 1 98 ? -9.575 6.575 14.429 1.00 91.50 98 MET A O 1
ATOM 771 N N . SER A 1 99 ? -8.855 7.231 12.421 1.00 88.25 99 SER A N 1
ATOM 772 C CA . SER A 1 99 ? -7.996 8.302 12.950 1.00 88.25 99 SER A CA 1
ATOM 773 C C . SER A 1 99 ? -8.783 9.341 13.753 1.00 88.25 99 SER A C 1
ATOM 775 O O . SER A 1 99 ? -8.330 9.808 14.796 1.00 88.25 99 SER A O 1
ATOM 777 N N . THR A 1 100 ? -9.995 9.672 13.301 1.00 91.56 100 THR A N 1
ATOM 778 C CA . THR A 1 100 ? -10.882 10.612 13.999 1.00 91.56 100 THR A CA 1
ATOM 779 C C . THR A 1 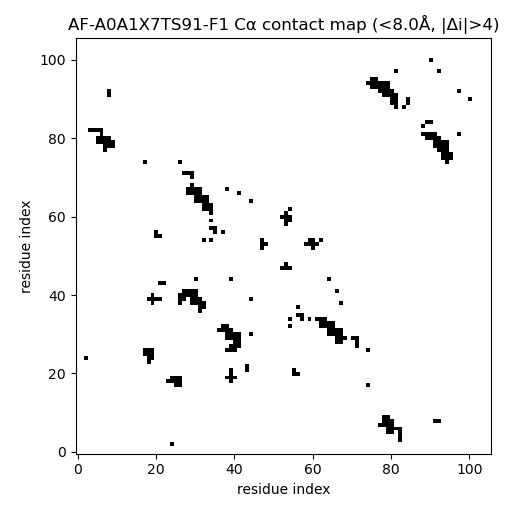100 ? -11.374 10.032 15.321 1.00 91.56 100 THR A C 1
ATOM 781 O O . THR A 1 100 ? -11.500 10.773 16.293 1.00 91.56 100 THR A O 1
ATOM 784 N N . HIS A 1 101 ? -11.646 8.726 15.370 1.00 91.25 101 HIS A N 1
ATOM 785 C CA . HIS A 1 101 ? -11.978 8.034 16.612 1.00 91.25 101 HIS A CA 1
ATOM 786 C C . HIS A 1 101 ? -10.796 8.047 17.594 1.00 91.25 101 HIS A C 1
ATOM 788 O O . HIS A 1 101 ? -10.959 8.523 18.714 1.00 91.25 101 HIS A O 1
ATOM 794 N N . LEU A 1 102 ? -9.599 7.635 17.161 1.00 87.88 102 LEU A N 1
ATOM 795 C CA . LEU A 1 102 ? -8.409 7.572 18.021 1.00 87.88 102 LEU A CA 1
ATOM 796 C C . LEU A 1 102 ? -8.008 8.939 18.603 1.00 87.88 102 LEU A C 1
ATOM 798 O O . LEU A 1 102 ? -7.523 9.009 19.726 1.00 87.88 102 LEU A O 1
ATOM 802 N N . ASN A 1 103 ? -8.251 10.036 17.882 1.00 86.50 103 ASN A N 1
ATOM 803 C CA . ASN A 1 103 ? -7.977 11.389 18.378 1.00 86.50 103 ASN A CA 1
ATOM 804 C C . ASN A 1 103 ? -8.958 11.876 19.461 1.00 86.50 103 ASN A C 1
ATOM 806 O O . ASN A 1 103 ? -8.653 12.853 20.134 1.00 86.50 103 ASN A O 1
ATOM 810 N N . LYS A 1 104 ? -10.132 11.249 19.610 1.00 75.44 104 LYS A N 1
ATOM 811 C CA . LYS A 1 104 ? -11.124 11.598 20.647 1.00 75.44 104 LYS A CA 1
ATOM 812 C C . LYS A 1 104 ? -10.919 10.840 21.961 1.00 75.44 104 LYS A C 1
ATOM 814 O O . LYS A 1 104 ? -11.481 11.245 22.970 1.00 75.44 104 LYS A O 1
ATOM 819 N N . GLU A 1 105 ? -10.156 9.751 21.928 1.00 62.09 105 GLU A N 1
ATOM 820 C CA . GLU A 1 105 ? -9.870 8.879 23.077 1.00 62.09 105 GLU A CA 1
ATOM 821 C C . GLU A 1 105 ? -8.547 9.243 23.792 1.00 62.09 105 GLU A C 1
ATOM 823 O O . GLU A 1 105 ? -8.178 8.570 24.752 1.00 62.09 105 GLU A O 1
ATOM 828 N N . ASN A 1 106 ? -7.828 10.275 23.319 1.00 52.72 106 ASN A N 1
ATOM 829 C CA . ASN A 1 106 ? -6.590 10.796 23.922 1.00 52.72 106 ASN A CA 1
ATOM 830 C C . ASN A 1 106 ? -6.839 12.030 24.794 1.00 52.72 106 ASN A C 1
ATOM 832 O O . ASN A 1 10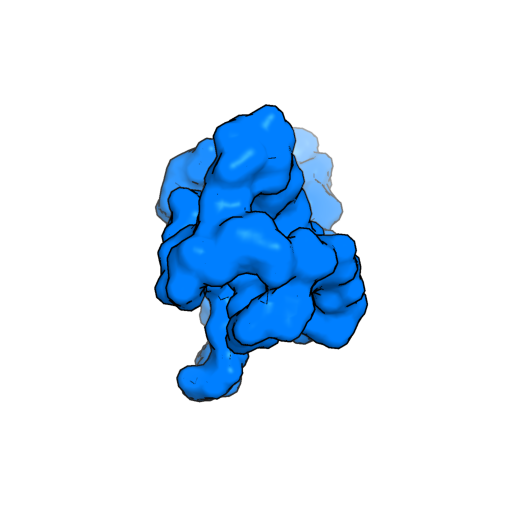6 ? -7.650 12.889 24.379 1.00 52.72 106 ASN A O 1
#

pLDDT: mean 89.53, std 13.09, range [35.88, 98.56]

Organism: Amphimedon queenslandica (NCBI:txid400682)

Nearest PDB structures (foldseek):
  2ckl-assembly1_B  TM=8.159E-01  e=5.065E-05  Mus musculus
  4s3o-assembly2_B  TM=8.046E-01  e=8.522E-05  Homo sapiens
  9dgg-assembly1_K  TM=9.021E-01  e=7.778E-04  Homo sapiens
  2y43-assembly1_B  TM=7.962E-01  e=4.059E-04  Homo sapiens
  6wi7-assembly1_A  TM=6.193E-01  e=5.769E-05  Homo sapiens

Secondary structure (DSSP, 8-state):
-------BSSPPPTT---B-TTTSSB-SSEEEETTT--EEEHHHHHHHHHTTPPPTTT--S---EEE-HHHHHHHHT-EEE-TTGGGT---EEEGGGHHHHHTT--

Radius of gyration: 15.67 Å; Cα contacts (8 Å, |Δi|>4): 149; chains: 1; bounding box: 33×24×44 Å

Foldseek 3Di:
DDCLPWAFPDDDDPPQDQAAPQPRHGAAQWKAKPPPGDIHHPVRVVVCVVVCFADPPPRHSDIDIGGDVVSVVSQQQTKTDASCVVVPDPDIGGPVCNVVVVVVVD

Solvent-accessible surface area (backbone atoms only — not comparable to full-atom values): 6422 Å² total; per-residue (Å²): 132,79,91,71,76,79,46,60,71,57,86,73,64,96,81,66,87,48,60,10,90,84,77,74,42,71,47,52,68,27,22,31,33,69,77,76,69,52,56,26,22,39,77,55,52,52,53,36,52,77,66,75,41,43,42,91,85,81,59,47,70,79,66,54,78,43,80,31,67,67,62,40,52,55,59,37,59,37,42,24,45,47,88,48,37,92,80,66,48,83,55,66,42,38,47,69,51,48,65,64,52,58,64,69,78,106

InterPro domains:
  IPR001841 Zinc finger, RING-type [PF13923] (19-58)
  IPR001841 Zinc finger, RING-type [PS50089] (20-59)
  IPR001841 Zinc finger, RING-type [SM00184] (20-58)
  IPR013083 Zinc finger, RING/FYVE/PHD-type [G3DSA:3.30.40.10] (1-106)
  IPR017907 Zinc finger, RING-type, conserved site [PS00518] (36-45)

Mean predicted aligned error: 5.26 Å